Protein AF-A0A925D6P0-F1 (afdb_monomer)

Radius of gyration: 15.04 Å; Cα contacts (8 Å, |Δi|>4): 68; chains: 1; bounding box: 40×24×34 Å

Sequence (75 aa):
PAGNLKKHRWLTRTFWPAWFGFDNVFPSPDHVPFLHRHFEPLLFEEHRAKVPYIPFLRTPYYVFVGRKRSGERPA

Solvent-accessible surface area (backbone atoms only — not comparable to full-atom values): 4985 Å² total; per-residue (Å²): 133,82,92,78,73,80,83,73,56,70,65,66,72,52,52,51,42,56,57,33,45,78,74,74,38,79,80,58,85,62,53,61,63,50,47,61,71,70,26,48,74,76,40,80,50,83,49,69,45,77,49,89,96,44,83,95,53,62,50,78,46,73,50,78,42,59,45,75,57,98,78,71,73,86,126

Mean predicted aligned error: 9.83 Å

Secondary structure (DSSP, 8-state):
--TT-----HHHHHHHHHHHHHTT----TTHHHHHHHHEEEEEEEEEEEEPTT-SS-EEEEEEEEEEEPTT----

Foldseek 3Di:
DDDPDP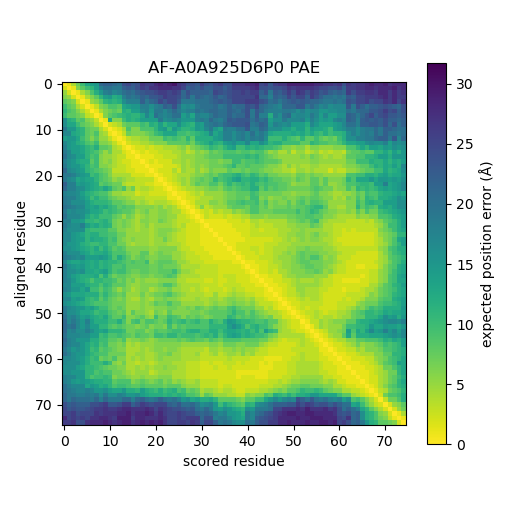PDPPCLVPVVQVVCVVVVDHDDPCVVVVCVVQFPWPDKDWDWDDDPPDPPDTHIDMDTDTDGDPPDDPD

pLDDT: mean 76.77, std 13.42, range [37.22, 92.56]

Structure (mmCIF, N/CA/C/O backbone):
data_AF-A0A925D6P0-F1
#
_entry.id   AF-A0A925D6P0-F1
#
loop_
_atom_site.group_PDB
_atom_site.id
_atom_site.type_symbol
_atom_site.label_atom_id
_atom_site.label_alt_id
_atom_site.label_comp_id
_atom_site.label_asym_id
_atom_site.label_entity_id
_atom_site.label_seq_id
_atom_site.pdbx_PDB_ins_code
_atom_site.Cartn_x
_atom_site.Cartn_y
_atom_site.Cartn_z
_atom_site.occupancy
_atom_site.B_iso_or_equiv
_atom_site.auth_seq_id
_atom_site.auth_comp_id
_atom_site.auth_asym_id
_atom_site.auth_atom_id
_atom_site.pdbx_PDB_model_num
ATOM 1 N N . PRO A 1 1 ? 5.422 10.487 19.229 1.00 37.22 1 PRO A N 1
ATOM 2 C CA . PRO A 1 1 ? 5.804 9.719 18.017 1.00 37.22 1 PRO A CA 1
ATOM 3 C C . PRO A 1 1 ? 5.365 8.246 18.138 1.00 37.22 1 PRO A C 1
ATOM 5 O O . PRO A 1 1 ? 5.868 7.535 19.000 1.00 37.22 1 PRO A O 1
ATOM 8 N N . ALA A 1 2 ? 4.387 7.806 17.337 1.00 41.78 2 ALA A N 1
ATOM 9 C CA . ALA A 1 2 ? 3.853 6.441 17.399 1.00 41.78 2 ALA A CA 1
ATOM 10 C C . ALA A 1 2 ? 4.832 5.440 16.753 1.00 41.78 2 ALA A C 1
ATOM 12 O O . ALA A 1 2 ? 5.147 5.532 15.568 1.00 41.78 2 ALA A O 1
ATOM 13 N N . GLY A 1 3 ? 5.350 4.513 17.559 1.00 45.12 3 GLY A N 1
ATOM 14 C CA . GLY A 1 3 ? 6.520 3.676 17.271 1.00 45.12 3 GLY A CA 1
ATOM 15 C C . GLY A 1 3 ? 6.318 2.473 16.344 1.00 45.12 3 GLY A C 1
ATOM 16 O O . GLY A 1 3 ? 7.070 1.519 16.481 1.00 45.12 3 GLY A O 1
ATOM 17 N N . ASN A 1 4 ? 5.353 2.493 15.416 1.00 53.28 4 ASN A N 1
ATOM 18 C CA . ASN A 1 4 ? 5.023 1.312 14.597 1.00 53.28 4 ASN A CA 1
ATOM 19 C C . ASN A 1 4 ? 5.066 1.512 13.073 1.00 53.28 4 ASN A C 1
ATOM 21 O O . ASN A 1 4 ? 4.601 0.659 12.325 1.00 53.28 4 ASN A O 1
ATOM 25 N N . LEU A 1 5 ? 5.650 2.607 12.582 1.00 52.97 5 LEU A N 1
ATOM 26 C CA . LEU A 1 5 ? 5.805 2.830 11.141 1.00 52.97 5 LEU A CA 1
ATOM 27 C C . LEU A 1 5 ? 7.158 2.277 10.672 1.00 52.97 5 LEU A C 1
ATOM 29 O O . LEU A 1 5 ? 8.216 2.815 11.020 1.00 52.97 5 LEU A O 1
ATOM 33 N N . LYS A 1 6 ? 7.143 1.196 9.878 1.00 58.47 6 LYS A N 1
ATOM 34 C CA . LYS A 1 6 ? 8.355 0.642 9.254 1.00 58.47 6 LYS A CA 1
ATOM 35 C C . LYS A 1 6 ? 9.020 1.723 8.399 1.00 58.47 6 LYS A C 1
ATOM 37 O O . LYS A 1 6 ? 8.461 2.205 7.419 1.00 58.47 6 LYS A O 1
ATOM 42 N N . LYS A 1 7 ? 10.256 2.101 8.738 1.00 56.66 7 LYS A N 1
ATOM 43 C CA . LYS A 1 7 ? 11.059 3.025 7.921 1.00 56.66 7 LYS A CA 1
ATOM 44 C C . LYS A 1 7 ? 11.395 2.356 6.582 1.00 56.66 7 LYS A C 1
ATOM 46 O O . LYS A 1 7 ? 12.307 1.534 6.496 1.00 56.66 7 LYS A O 1
ATOM 51 N N . HIS A 1 8 ? 10.661 2.693 5.525 1.00 58.41 8 HI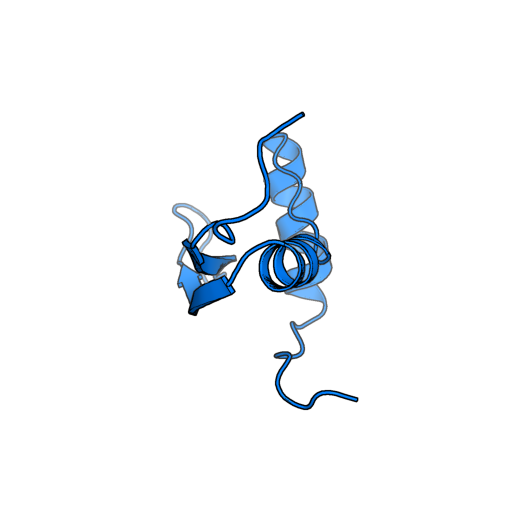S A N 1
ATOM 52 C CA . HIS A 1 8 ? 10.972 2.233 4.171 1.00 58.41 8 HIS A CA 1
ATOM 53 C C . HIS A 1 8 ? 12.274 2.891 3.669 1.00 58.41 8 HIS A C 1
ATOM 55 O O . HIS A 1 8 ? 12.439 4.108 3.758 1.00 58.41 8 HIS A O 1
ATOM 61 N N . ARG A 1 9 ? 13.216 2.085 3.146 1.00 62.34 9 ARG A N 1
ATOM 62 C CA . ARG A 1 9 ? 14.500 2.552 2.573 1.00 62.34 9 ARG A CA 1
ATOM 63 C C . ARG A 1 9 ? 14.242 3.516 1.407 1.00 62.34 9 ARG A C 1
ATOM 65 O O . ARG A 1 9 ? 13.256 3.332 0.697 1.00 62.34 9 ARG A O 1
ATOM 72 N N . TRP A 1 10 ? 15.140 4.479 1.175 1.00 55.78 10 TRP A N 1
ATOM 73 C CA . TRP A 1 10 ? 15.028 5.529 0.142 1.00 55.78 10 TRP A CA 1
ATOM 74 C C . TRP A 1 10 ? 14.645 4.995 -1.247 1.00 55.78 10 TRP A C 1
ATOM 76 O O . TRP A 1 10 ? 13.742 5.529 -1.879 1.00 55.78 10 TRP A O 1
ATOM 86 N N . LEU A 1 11 ? 15.211 3.851 -1.653 1.00 59.03 11 LEU A N 1
ATOM 87 C CA . LEU A 1 11 ? 14.870 3.187 -2.917 1.00 59.03 11 LEU A CA 1
ATOM 88 C C . LEU A 1 11 ? 13.360 2.909 -3.054 1.00 59.03 11 LEU A C 1
ATOM 90 O O . LEU A 1 11 ? 12.775 3.107 -4.108 1.00 59.03 11 LEU A O 1
ATOM 94 N N . THR A 1 12 ? 12.708 2.512 -1.960 1.00 61.78 12 THR A N 1
ATOM 95 C CA . THR A 1 12 ? 11.268 2.222 -1.926 1.00 61.78 12 THR A CA 1
ATOM 96 C C . THR A 1 12 ? 10.399 3.470 -2.087 1.00 61.78 12 THR A C 1
ATOM 98 O O . THR A 1 12 ? 9.251 3.346 -2.498 1.00 61.78 12 THR A O 1
ATOM 101 N N . ARG A 1 13 ? 10.925 4.651 -1.732 1.00 64.31 13 ARG A N 1
ATOM 102 C CA . ARG A 1 13 ? 10.190 5.926 -1.730 1.00 64.31 13 ARG A CA 1
ATOM 103 C C . ARG A 1 13 ? 10.283 6.672 -3.060 1.00 64.31 13 ARG A C 1
ATOM 105 O O . ARG A 1 13 ? 9.468 7.553 -3.282 1.00 64.31 13 ARG A O 1
ATOM 112 N N . THR A 1 14 ? 11.239 6.320 -3.920 1.00 66.38 14 THR A N 1
ATOM 113 C CA . THR A 1 14 ? 11.480 7.040 -5.183 1.00 66.38 14 THR A CA 1
ATOM 114 C C . THR A 1 14 ? 11.302 6.145 -6.406 1.00 66.38 14 THR A C 1
ATOM 116 O O . THR A 1 14 ? 10.663 6.554 -7.367 1.00 66.38 14 THR A O 1
ATOM 119 N N . PHE A 1 15 ? 11.806 4.905 -6.369 1.00 77.44 15 PHE A N 1
ATOM 120 C CA . PHE A 1 15 ? 11.745 4.004 -7.525 1.00 77.44 15 PHE A CA 1
ATOM 121 C C . PHE A 1 15 ? 10.314 3.547 -7.821 1.00 77.44 15 PHE A C 1
ATOM 123 O O . PHE A 1 15 ? 9.844 3.676 -8.946 1.00 77.44 15 PHE A O 1
ATOM 130 N N . TRP A 1 16 ? 9.602 3.044 -6.807 1.00 75.69 16 TRP A N 1
ATOM 131 C CA . TRP A 1 16 ? 8.256 2.504 -7.006 1.00 75.69 16 TRP A CA 1
ATOM 132 C C . TRP A 1 16 ? 7.229 3.562 -7.416 1.00 75.69 16 TRP A C 1
ATOM 134 O O . TRP A 1 16 ? 6.506 3.291 -8.368 1.00 75.69 16 TRP A O 1
ATOM 144 N N . PRO A 1 17 ? 7.158 4.758 -6.793 1.00 78.31 17 PRO A N 1
ATOM 145 C CA . PRO A 1 17 ? 6.224 5.787 -7.249 1.00 78.31 17 PRO A CA 1
ATOM 146 C C . PRO A 1 17 ? 6.489 6.247 -8.686 1.00 78.31 17 PRO A C 1
ATOM 148 O O . PRO A 1 17 ? 5.538 6.465 -9.424 1.00 78.31 17 PRO A O 1
ATOM 151 N N . ALA A 1 18 ? 7.756 6.346 -9.106 1.00 80.12 18 ALA A N 1
ATOM 152 C CA . ALA A 1 18 ? 8.096 6.689 -10.486 1.00 80.12 18 ALA A CA 1
ATOM 153 C C . ALA A 1 18 ? 7.707 5.574 -11.471 1.00 80.12 18 ALA A C 1
ATOM 155 O O . ALA A 1 18 ? 7.112 5.863 -12.502 1.00 80.12 18 ALA A O 1
ATOM 156 N N . TRP A 1 19 ? 7.989 4.307 -11.135 1.00 80.88 19 TRP A N 1
ATOM 157 C CA . TRP A 1 19 ? 7.592 3.148 -11.943 1.00 80.88 19 TRP A CA 1
ATOM 158 C C . TRP A 1 19 ? 6.071 3.076 -12.117 1.00 80.88 19 TRP A C 1
ATOM 160 O O . TRP A 1 19 ? 5.581 3.028 -13.237 1.00 80.88 19 TRP A O 1
ATOM 170 N N . PHE A 1 20 ? 5.319 3.136 -11.015 1.00 80.62 20 PHE A N 1
ATOM 171 C CA . PHE A 1 20 ? 3.855 3.135 -11.054 1.00 80.62 20 PHE A CA 1
ATOM 172 C C . PHE A 1 20 ? 3.273 4.380 -11.728 1.00 80.62 20 PHE A C 1
ATOM 174 O O . PHE A 1 20 ? 2.207 4.297 -12.331 1.00 80.62 20 PHE A O 1
ATOM 181 N N . GLY A 1 21 ? 3.985 5.509 -11.691 1.00 80.31 21 GLY A N 1
ATOM 182 C CA . GLY A 1 21 ? 3.609 6.717 -12.419 1.00 80.31 21 GLY A CA 1
ATOM 183 C C . GLY A 1 21 ? 3.547 6.512 -13.935 1.00 80.31 21 GLY A C 1
ATOM 184 O O . GLY A 1 21 ? 2.706 7.135 -14.578 1.00 80.31 21 GLY A O 1
ATOM 185 N N . PHE A 1 22 ? 4.352 5.604 -14.505 1.00 79.25 22 PHE A N 1
ATOM 186 C CA . PHE A 1 22 ? 4.223 5.225 -15.920 1.00 79.25 22 PHE A CA 1
ATOM 187 C C . PHE A 1 22 ? 2.896 4.508 -16.218 1.00 79.25 22 PHE A C 1
ATOM 189 O O . PHE A 1 22 ? 2.342 4.696 -17.296 1.00 79.25 22 PHE A O 1
ATOM 196 N N . ASP A 1 23 ? 2.353 3.766 -15.248 1.00 79.12 23 ASP A N 1
ATOM 197 C CA . ASP A 1 23 ? 1.035 3.116 -15.317 1.00 79.12 23 ASP A CA 1
ATOM 198 C C . ASP A 1 23 ? -0.105 4.025 -14.808 1.00 79.12 23 ASP A C 1
ATOM 200 O O . ASP A 1 23 ? -1.228 3.570 -14.587 1.00 79.12 23 ASP A O 1
ATOM 204 N N . ASN A 1 24 ? 0.172 5.319 -14.594 1.00 80.12 24 ASN A N 1
ATOM 205 C CA . ASN A 1 24 ? -0.758 6.305 -14.035 1.00 80.12 24 ASN A CA 1
ATOM 206 C C . ASN A 1 24 ? -1.294 5.936 -12.631 1.00 80.12 24 ASN A C 1
ATOM 208 O O . ASN A 1 24 ? -2.386 6.345 -12.228 1.00 80.12 24 ASN A O 1
ATOM 212 N N . VAL A 1 25 ? -0.519 5.155 -11.874 1.00 79.50 25 VAL A N 1
ATOM 213 C CA . VAL A 1 25 ? -0.795 4.778 -10.486 1.00 79.50 25 VAL A CA 1
ATOM 214 C C . VAL A 1 25 ? 0.078 5.629 -9.565 1.00 79.50 25 VAL A C 1
ATOM 216 O O . VAL A 1 25 ? 1.300 5.651 -9.689 1.00 79.50 25 VAL A O 1
ATOM 219 N N . PHE A 1 26 ? -0.541 6.308 -8.595 1.00 79.50 26 PHE A N 1
ATOM 220 C CA . PHE A 1 26 ? 0.146 7.248 -7.699 1.00 7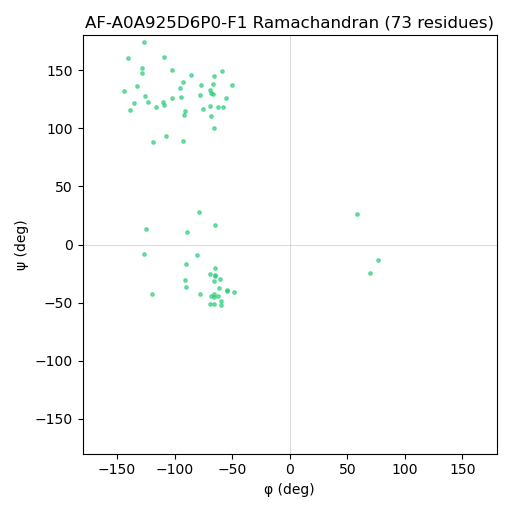9.50 26 PHE A CA 1
ATOM 221 C C . PHE A 1 26 ? 0.037 6.804 -6.231 1.00 79.50 26 PHE A C 1
ATOM 223 O O . PHE A 1 26 ? -0.889 7.208 -5.522 1.00 79.50 26 PHE A O 1
ATOM 230 N N . PRO A 1 27 ? 0.964 5.962 -5.731 1.00 75.00 27 PRO A N 1
ATOM 231 C CA . PRO A 1 27 ? 0.971 5.550 -4.334 1.00 75.00 27 PRO A CA 1
ATOM 232 C C . PRO A 1 27 ? 1.323 6.738 -3.428 1.00 75.00 27 PRO A C 1
ATOM 234 O O . PRO A 1 27 ? 2.463 7.200 -3.413 1.00 75.00 27 PRO A O 1
ATOM 237 N N . SER A 1 28 ? 0.353 7.221 -2.649 1.00 78.12 28 SER A N 1
ATOM 238 C CA . SER A 1 28 ? 0.580 8.264 -1.644 1.00 78.12 28 SER A CA 1
ATOM 239 C C . SER A 1 28 ? 0.816 7.658 -0.252 1.00 78.12 28 SER A C 1
ATOM 241 O O . SER A 1 28 ? 0.044 6.788 0.167 1.00 78.12 28 SER A O 1
ATOM 243 N N . PRO A 1 29 ? 1.834 8.122 0.505 1.00 74.31 29 PRO A N 1
ATOM 244 C CA . PRO A 1 29 ? 2.050 7.695 1.889 1.00 74.31 29 PRO A CA 1
ATOM 245 C C . PRO A 1 29 ? 0.916 8.127 2.831 1.00 74.31 29 PRO A C 1
ATOM 247 O O . PRO A 1 29 ? 0.740 7.516 3.885 1.00 74.31 29 PRO A O 1
ATOM 250 N N . ASP A 1 30 ? 0.123 9.129 2.447 1.00 81.69 30 ASP A N 1
ATOM 251 C CA . ASP A 1 30 ? -0.967 9.664 3.268 1.00 81.69 30 ASP A CA 1
ATOM 252 C C . ASP A 1 30 ? -2.238 8.807 3.203 1.00 81.69 30 ASP A C 1
ATOM 254 O O . ASP A 1 30 ? -3.159 8.986 4.002 1.00 81.69 30 ASP A O 1
ATOM 258 N N . HIS A 1 31 ? -2.276 7.825 2.297 1.00 85.50 31 HIS A N 1
ATOM 259 C CA . HIS A 1 31 ? -3.444 6.974 2.103 1.00 85.50 31 HIS A CA 1
ATOM 260 C C . HIS A 1 31 ? -3.732 6.097 3.335 1.00 85.50 31 HIS A C 1
ATOM 262 O O . HIS A 1 31 ? -4.875 6.003 3.773 1.00 85.50 31 HIS A O 1
ATOM 268 N N . VAL A 1 32 ? -2.706 5.511 3.961 1.00 85.81 32 VAL A N 1
ATOM 269 C CA . VAL A 1 32 ? -2.889 4.676 5.164 1.00 85.81 32 VAL A CA 1
ATOM 270 C C . VAL A 1 32 ? -3.392 5.511 6.357 1.00 85.81 32 VAL A C 1
ATOM 272 O O . VAL A 1 32 ? -4.433 5.159 6.917 1.00 85.81 32 VAL A O 1
ATOM 275 N N . PRO A 1 33 ? -2.763 6.647 6.733 1.00 87.12 33 PRO A N 1
ATOM 276 C CA . PRO A 1 33 ? -3.311 7.543 7.755 1.00 87.12 33 PRO A CA 1
ATOM 277 C C . PRO A 1 33 ? -4.748 7.996 7.470 1.00 87.12 33 PRO A C 1
ATOM 279 O O . PRO A 1 33 ? -5.568 8.051 8.389 1.00 87.12 33 PRO A O 1
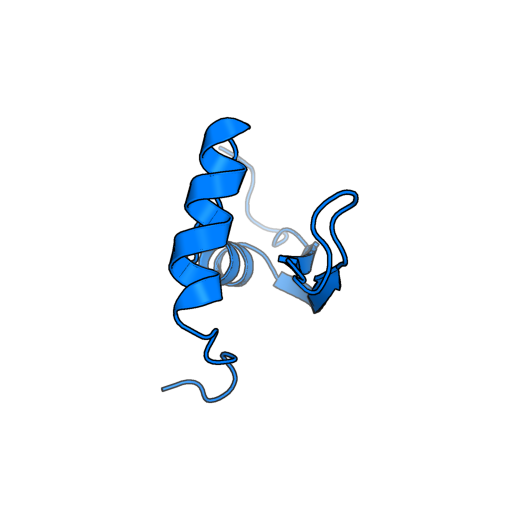ATOM 282 N N . PHE A 1 34 ? -5.070 8.287 6.205 1.00 87.56 34 PHE A N 1
ATOM 283 C CA . PHE A 1 34 ? -6.425 8.635 5.792 1.00 87.56 34 PHE A CA 1
ATOM 284 C C . PHE A 1 34 ? -7.415 7.500 6.091 1.00 87.56 34 PHE A C 1
ATOM 286 O O . PHE A 1 34 ? -8.443 7.746 6.726 1.00 87.56 34 PHE A O 1
ATOM 293 N N . LEU A 1 35 ? -7.092 6.259 5.715 1.00 88.19 35 LEU A N 1
ATOM 294 C CA . LEU A 1 35 ? -7.94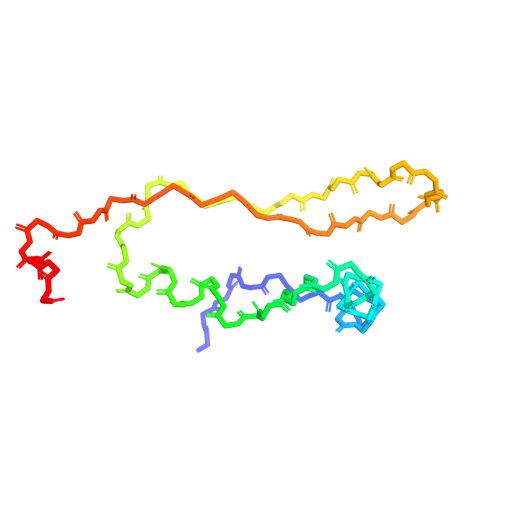7 5.093 5.957 1.00 88.19 35 LEU A CA 1
ATOM 295 C C . LEU A 1 35 ? -8.157 4.8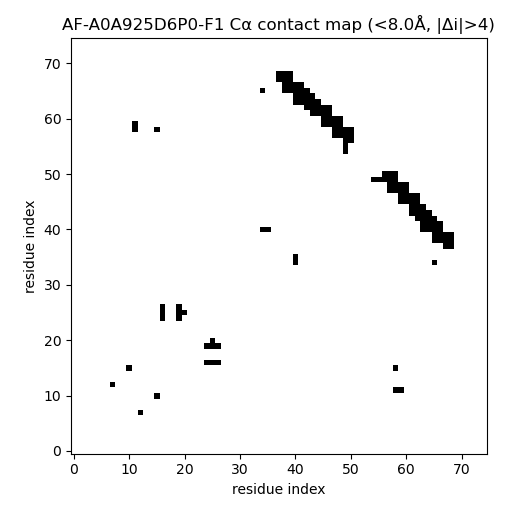29 7.453 1.00 88.19 35 LEU A C 1
ATOM 297 O O . LEU A 1 35 ? -9.292 4.644 7.888 1.00 88.19 35 LEU A O 1
ATOM 301 N N . HIS A 1 36 ? -7.095 4.893 8.259 1.00 86.81 36 HIS A N 1
ATOM 302 C CA . HIS A 1 36 ? -7.188 4.718 9.715 1.00 86.81 36 HIS A CA 1
ATOM 303 C C . HIS A 1 36 ? -8.002 5.817 10.413 1.00 86.81 36 HIS A C 1
ATOM 305 O O . HIS A 1 36 ? -8.561 5.585 11.487 1.00 86.81 36 HIS A O 1
ATOM 311 N N . ARG A 1 37 ? -8.073 7.021 9.831 1.00 88.38 37 ARG A N 1
ATOM 312 C CA . ARG A 1 37 ? -8.865 8.126 10.381 1.00 88.38 37 ARG A CA 1
ATOM 313 C C . ARG A 1 37 ? -10.357 7.976 10.084 1.00 88.38 37 ARG A C 1
ATOM 315 O O . ARG A 1 37 ? -11.162 8.245 10.975 1.00 88.38 37 ARG A O 1
ATOM 322 N N . HIS A 1 38 ? -10.708 7.580 8.862 1.00 87.88 38 HIS A N 1
ATOM 323 C CA . HIS A 1 38 ? -12.097 7.562 8.382 1.00 87.88 38 HIS A CA 1
ATOM 324 C C . HIS A 1 38 ? -12.801 6.228 8.640 1.00 87.88 38 HIS A C 1
ATOM 326 O O . HIS A 1 38 ? -14.005 6.190 8.882 1.00 87.88 38 HIS A O 1
ATOM 332 N N . PHE A 1 39 ? -12.056 5.126 8.651 1.00 90.25 39 PHE A N 1
ATOM 333 C CA . PHE A 1 39 ? -12.601 3.799 8.899 1.00 90.25 39 PHE A CA 1
ATOM 334 C C . PHE A 1 39 ? -12.164 3.284 10.261 1.00 90.25 39 PHE A C 1
ATOM 336 O O . PHE A 1 39 ? -11.220 3.778 10.880 1.00 90.25 39 PHE A O 1
ATOM 343 N N . GLU A 1 40 ? -12.883 2.286 10.754 1.00 89.69 40 GLU A N 1
ATOM 344 C CA . GLU A 1 40 ? -12.371 1.474 11.844 1.00 89.69 40 GLU A CA 1
ATOM 345 C C . GLU A 1 40 ? -11.618 0.273 11.255 1.00 89.69 40 GLU A C 1
ATOM 347 O O . GLU A 1 40 ? -12.238 -0.537 10.557 1.00 89.69 40 GLU A O 1
ATOM 352 N N . PRO A 1 41 ? -10.294 0.179 11.472 1.00 90.00 41 PRO A N 1
ATOM 353 C CA . PRO A 1 41 ? -9.471 -0.883 10.909 1.00 90.00 41 PRO A CA 1
ATOM 354 C C . PRO A 1 41 ? -9.811 -2.227 11.562 1.00 90.00 41 PRO A C 1
ATOM 356 O O . PRO A 1 41 ? -9.635 -2.400 12.765 1.00 90.00 41 PRO A O 1
ATOM 359 N N . LEU A 1 42 ? -10.271 -3.184 10.758 1.00 90.31 42 LEU A N 1
ATOM 360 C CA . LEU A 1 42 ? -10.457 -4.584 11.151 1.00 90.31 42 LEU A CA 1
ATOM 361 C C . LEU A 1 42 ? -9.194 -5.408 10.875 1.00 90.31 42 LEU A C 1
ATOM 363 O O . LEU A 1 42 ? -8.845 -6.285 11.658 1.00 90.31 42 LEU A O 1
ATOM 367 N N . LEU A 1 43 ? -8.505 -5.109 9.770 1.00 90.94 43 LEU A N 1
ATOM 368 C CA . LEU A 1 43 ? -7.248 -5.739 9.383 1.00 90.94 43 LEU A CA 1
ATOM 369 C C . LEU A 1 43 ? -6.347 -4.702 8.718 1.00 90.94 43 LEU A C 1
ATOM 371 O O . LEU A 1 43 ? -6.785 -3.989 7.814 1.00 90.94 43 LEU A O 1
ATOM 375 N N . PHE A 1 44 ? -5.088 -4.646 9.139 1.00 91.50 44 PHE A N 1
ATOM 376 C CA . PHE A 1 44 ? -4.050 -3.896 8.447 1.00 91.50 44 PHE A CA 1
ATOM 377 C C . PHE A 1 44 ? -2.764 -4.716 8.426 1.00 91.50 44 PHE A C 1
ATOM 379 O O . PHE A 1 44 ? -2.187 -4.994 9.477 1.00 91.50 44 PHE A O 1
ATOM 386 N N . GLU A 1 45 ? -2.320 -5.095 7.231 1.00 89.94 45 GLU A N 1
ATOM 387 C CA . GLU A 1 45 ? -1.097 -5.870 7.044 1.00 89.94 45 GLU A C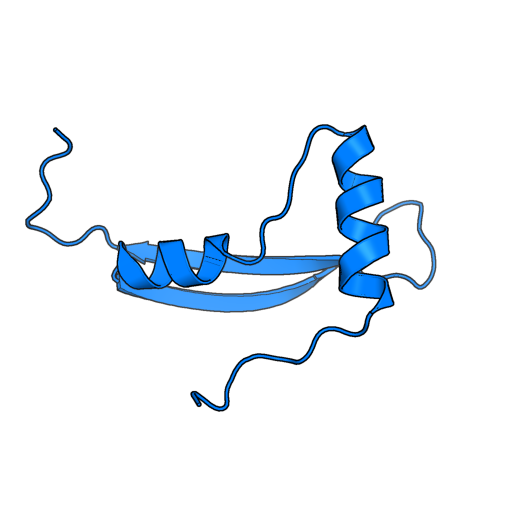A 1
ATOM 388 C C . GLU A 1 45 ? -0.222 -5.268 5.952 1.00 89.94 45 GLU A C 1
ATOM 390 O O . GLU A 1 45 ? -0.700 -4.917 4.875 1.00 89.94 45 GLU A O 1
ATOM 395 N N . GLU A 1 46 ? 1.081 -5.195 6.213 1.00 88.88 46 GLU A N 1
ATOM 396 C CA . GLU A 1 46 ? 2.071 -4.701 5.261 1.00 88.88 46 GLU A CA 1
ATOM 397 C C . GLU A 1 46 ? 2.943 -5.844 4.752 1.00 88.88 46 GLU A C 1
ATOM 399 O O . GLU A 1 46 ? 3.694 -6.476 5.506 1.00 88.88 46 GLU A O 1
ATOM 404 N N . HIS A 1 47 ? 2.913 -6.044 3.441 1.00 87.44 47 HIS A N 1
ATOM 405 C CA . HIS A 1 47 ? 3.565 -7.152 2.762 1.00 87.44 47 HIS A CA 1
ATOM 406 C C . HIS A 1 47 ? 4.482 -6.662 1.643 1.00 87.44 47 HIS A C 1
ATOM 408 O O . HIS A 1 47 ? 4.582 -5.472 1.330 1.00 87.44 47 HIS A O 1
ATOM 414 N N . ARG A 1 48 ? 5.222 -7.598 1.043 1.00 85.81 48 ARG A N 1
ATOM 415 C CA . ARG A 1 48 ? 6.077 -7.326 -0.116 1.00 85.81 48 ARG A CA 1
ATOM 416 C C . ARG A 1 48 ? 5.907 -8.406 -1.171 1.00 85.81 48 ARG A C 1
ATOM 418 O O . ARG A 1 48 ? 6.179 -9.572 -0.892 1.00 85.81 48 ARG A O 1
ATOM 425 N N . ALA A 1 49 ? 5.507 -8.014 -2.375 1.00 84.88 49 ALA A N 1
ATOM 426 C CA . ALA A 1 49 ? 5.302 -8.921 -3.501 1.00 84.88 49 ALA A CA 1
ATOM 427 C C . ALA A 1 49 ? 6.481 -8.853 -4.474 1.00 84.88 49 ALA A C 1
ATOM 429 O O . ALA A 1 49 ? 7.137 -7.819 -4.606 1.00 84.88 49 ALA A O 1
ATOM 430 N N . LYS A 1 50 ? 6.756 -9.969 -5.154 1.00 85.62 50 LY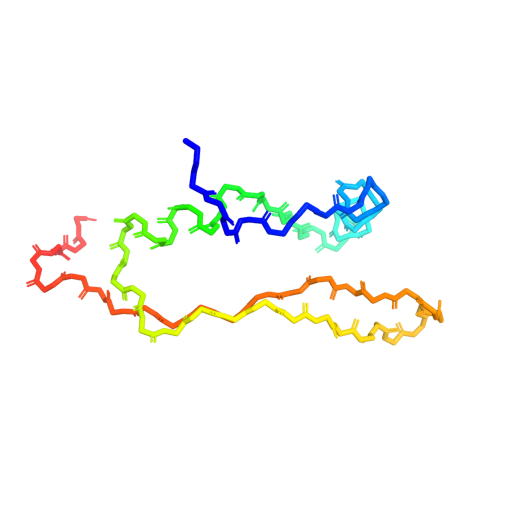S A N 1
ATOM 431 C CA . LYS A 1 50 ? 7.642 -9.973 -6.323 1.00 85.62 50 LYS A CA 1
ATOM 432 C C . LYS A 1 50 ? 6.857 -9.419 -7.510 1.00 85.62 50 LYS A C 1
ATOM 434 O O . LYS A 1 50 ? 5.704 -9.801 -7.689 1.00 85.62 50 LYS A O 1
ATOM 439 N N . VAL A 1 51 ? 7.484 -8.567 -8.312 1.00 80.94 51 VAL A N 1
ATOM 440 C CA . VAL A 1 51 ? 6.889 -8.081 -9.561 1.00 80.94 51 VAL A CA 1
ATOM 441 C C . VAL A 1 51 ? 7.387 -8.975 -10.692 1.00 80.94 51 VAL A C 1
ATOM 443 O O . VAL A 1 51 ? 8.604 -9.173 -10.798 1.00 80.94 51 VAL A O 1
ATOM 446 N N . PRO A 1 52 ? 6.493 -9.546 -11.517 1.00 76.44 52 PRO A N 1
ATOM 447 C CA . PRO A 1 52 ? 6.903 -10.197 -12.755 1.00 76.44 52 PRO A CA 1
ATOM 448 C C . PRO A 1 52 ? 7.822 -9.248 -13.544 1.00 76.44 52 PRO A C 1
ATOM 450 O O . PRO A 1 52 ? 7.566 -8.053 -13.582 1.00 76.44 52 PRO A O 1
ATOM 453 N N . TYR A 1 53 ? 8.914 -9.748 -14.125 1.00 81.44 53 TYR A N 1
ATOM 454 C CA . TYR A 1 53 ? 9.911 -8.973 -14.897 1.00 81.44 53 TYR A CA 1
ATOM 455 C C . TYR A 1 53 ? 10.925 -8.117 -14.117 1.00 81.44 53 TYR A C 1
ATOM 457 O O . TYR A 1 53 ? 11.936 -7.743 -14.708 1.00 81.44 53 TYR A O 1
ATOM 465 N N . ILE A 1 54 ? 10.749 -7.861 -12.813 1.00 82.06 54 ILE A N 1
ATOM 466 C CA . ILE A 1 54 ? 11.767 -7.159 -12.006 1.00 82.06 54 ILE A CA 1
ATOM 467 C C . ILE A 1 54 ? 12.447 -8.151 -11.053 1.00 82.06 54 ILE A C 1
ATOM 469 O O . ILE A 1 54 ? 11.957 -8.391 -9.943 1.00 82.06 54 ILE A O 1
ATOM 473 N N . PRO A 1 55 ? 13.585 -8.752 -11.448 1.00 76.38 55 PRO A N 1
ATOM 474 C CA . PRO A 1 55 ? 14.298 -9.666 -10.573 1.00 76.38 55 PRO A CA 1
ATOM 475 C C . PRO A 1 55 ? 14.850 -8.914 -9.350 1.00 76.38 55 PRO A C 1
ATOM 477 O O . PRO A 1 55 ? 15.260 -7.760 -9.429 1.00 76.38 55 PRO A O 1
ATOM 480 N N . PHE A 1 56 ? 14.862 -9.587 -8.196 1.00 79.06 56 PHE A N 1
ATOM 481 C CA . PHE A 1 56 ? 15.409 -9.129 -6.904 1.00 79.06 56 PHE A CA 1
ATOM 482 C C . PHE A 1 56 ? 14.672 -7.998 -6.172 1.00 79.06 56 PHE A C 1
ATOM 484 O O . PHE A 1 56 ? 14.763 -7.937 -4.940 1.00 79.06 56 PHE A O 1
ATOM 491 N N . LEU A 1 57 ? 13.909 -7.141 -6.853 1.00 79.06 57 LEU A N 1
ATOM 492 C CA . LEU A 1 57 ? 13.113 -6.119 -6.175 1.00 79.06 57 LEU A CA 1
ATOM 493 C C . LEU A 1 57 ? 11.751 -6.665 -5.727 1.00 79.06 57 LEU A C 1
ATOM 495 O O . LEU A 1 57 ? 11.137 -7.517 -6.367 1.00 79.06 57 LEU A O 1
ATOM 499 N N . ARG A 1 58 ? 11.276 -6.161 -4.583 1.00 80.75 58 ARG A N 1
ATOM 500 C CA . ARG A 1 58 ? 9.935 -6.450 -4.068 1.00 80.75 58 ARG A CA 1
ATOM 501 C C . ARG A 1 58 ? 9.184 -5.154 -3.807 1.00 80.75 58 ARG A C 1
ATOM 503 O O . ARG A 1 58 ? 9.695 -4.284 -3.093 1.00 80.75 58 ARG A O 1
ATOM 510 N N . THR A 1 59 ? 7.983 -5.050 -4.353 1.00 83.75 59 THR A N 1
ATOM 511 C CA . THR A 1 59 ? 7.090 -3.907 -4.157 1.00 83.75 59 THR A CA 1
ATOM 512 C C . THR A 1 59 ? 6.415 -4.017 -2.801 1.00 83.75 59 THR A C 1
ATOM 514 O O . THR A 1 59 ? 5.856 -5.078 -2.502 1.00 83.75 59 THR A O 1
ATOM 517 N N . PRO A 1 60 ? 6.458 -2.969 -1.959 1.00 84.50 60 PRO A N 1
ATOM 518 C CA . PRO A 1 60 ? 5.602 -2.925 -0.785 1.00 84.50 60 PRO A CA 1
ATOM 519 C C . PRO A 1 60 ? 4.137 -2.802 -1.212 1.00 84.50 60 PRO A C 1
ATOM 521 O O . PRO A 1 60 ? 3.807 -2.022 -2.101 1.00 84.50 60 PRO A O 1
ATOM 524 N N . TYR A 1 61 ? 3.265 -3.542 -0.548 1.00 85.31 61 TYR A N 1
ATOM 525 C CA . TYR A 1 61 ? 1.821 -3.366 -0.646 1.00 85.31 61 TYR A CA 1
ATOM 526 C C . TYR A 1 61 ? 1.218 -3.548 0.743 1.00 85.31 61 TYR A C 1
ATOM 528 O O . TYR A 1 61 ? 1.854 -4.130 1.625 1.00 85.31 61 TYR A O 1
ATOM 536 N N . TYR A 1 62 ? 0.009 -3.042 0.947 1.00 88.56 62 TYR A N 1
ATOM 537 C CA . TYR A 1 62 ? -0.718 -3.256 2.187 1.00 88.56 62 TYR A CA 1
ATOM 538 C C . TYR A 1 62 ? -2.118 -3.777 1.896 1.00 88.56 62 TYR A C 1
ATOM 540 O O . TYR A 1 62 ? -2.696 -3.500 0.844 1.00 88.56 62 TYR A O 1
ATOM 548 N N . VAL A 1 63 ? -2.646 -4.536 2.845 1.00 89.75 63 VAL A N 1
ATOM 549 C CA . VAL A 1 63 ? -4.036 -4.976 2.868 1.00 89.75 63 VAL A CA 1
ATOM 550 C C . VAL A 1 63 ? -4.711 -4.232 4.004 1.00 89.75 63 VAL A C 1
ATOM 552 O O . VAL A 1 63 ? -4.257 -4.298 5.144 1.00 89.75 63 VAL A O 1
ATOM 555 N N . PHE A 1 64 ? -5.774 -3.501 3.683 1.00 91.06 64 PHE A N 1
ATOM 556 C CA . PHE A 1 64 ? -6.597 -2.797 4.657 1.00 91.06 64 PHE A CA 1
ATOM 557 C C . PHE A 1 64 ? -8.043 -3.270 4.528 1.00 91.06 64 PHE A C 1
ATOM 559 O O . PHE A 1 64 ? -8.646 -3.144 3.463 1.00 91.06 64 PHE A O 1
ATOM 566 N N . VAL A 1 65 ? -8.604 -3.787 5.617 1.00 92.56 65 VAL A N 1
ATOM 567 C CA . VAL A 1 65 ? -10.034 -4.080 5.746 1.00 92.56 65 VAL A CA 1
ATOM 568 C C . VAL A 1 65 ? -10.560 -3.182 6.848 1.00 92.56 65 VAL A C 1
ATOM 570 O O . VAL A 1 65 ? -10.116 -3.280 7.990 1.00 92.56 65 VAL A O 1
ATOM 573 N N . GLY A 1 66 ? -11.492 -2.297 6.515 1.00 90.81 66 GLY A N 1
ATOM 574 C CA . GLY A 1 66 ? -12.098 -1.383 7.473 1.00 90.81 66 GLY A CA 1
ATOM 575 C C . GLY A 1 66 ? -13.612 -1.438 7.414 1.00 90.81 66 GLY A C 1
ATOM 576 O O . GLY A 1 66 ? -14.193 -1.646 6.348 1.00 90.81 66 GLY A O 1
ATOM 577 N N . ARG A 1 67 ? -14.259 -1.222 8.560 1.00 90.69 67 ARG A N 1
ATOM 578 C CA . ARG A 1 67 ? -15.703 -0.977 8.604 1.00 90.69 67 ARG A CA 1
ATOM 579 C C . ARG A 1 67 ? -15.982 0.520 8.555 1.00 90.69 67 ARG A C 1
ATOM 581 O O . ARG A 1 67 ? -15.292 1.318 9.196 1.00 90.69 67 ARG A O 1
ATOM 588 N N . LYS A 1 68 ? -17.012 0.901 7.798 1.00 85.94 68 LYS A N 1
ATOM 589 C CA . LYS A 1 68 ? -17.541 2.266 7.807 1.00 85.94 68 LYS A CA 1
ATOM 590 C C . LYS A 1 68 ? -18.221 2.515 9.153 1.00 85.94 68 LYS A C 1
ATOM 592 O O . LYS A 1 68 ? -18.985 1.671 9.617 1.00 85.94 68 LYS A O 1
ATOM 597 N N . ARG A 1 69 ? -17.935 3.651 9.789 1.00 81.56 69 ARG A N 1
ATOM 598 C CA . ARG A 1 69 ? -18.532 3.999 11.084 1.00 81.56 69 ARG A CA 1
ATOM 599 C C . ARG A 1 69 ? -20.030 4.230 10.889 1.00 81.56 69 ARG A C 1
ATOM 601 O O . ARG A 1 69 ? -20.428 4.987 10.006 1.00 81.56 69 ARG A O 1
ATOM 608 N N . SER A 1 70 ? -20.852 3.581 11.709 1.00 67.88 70 SER A N 1
ATOM 609 C CA . SER A 1 70 ? -22.312 3.448 11.562 1.00 67.88 70 SER A CA 1
ATOM 610 C C . SER A 1 70 ? -23.131 4.751 11.673 1.00 67.88 70 SER A C 1
ATOM 612 O O . SER A 1 70 ? -24.338 4.688 11.870 1.00 67.88 70 SER A O 1
ATOM 614 N N . GLY A 1 71 ? -22.509 5.928 11.552 1.00 63.28 71 GLY A N 1
ATOM 615 C CA . GLY A 1 71 ? -23.161 7.241 11.632 1.00 63.28 71 GLY A CA 1
ATOM 616 C C . GLY A 1 71 ? -22.900 8.175 10.445 1.00 63.28 71 GLY A C 1
ATOM 617 O O . GLY A 1 71 ? -23.551 9.210 10.342 1.00 63.28 71 GLY A O 1
ATOM 618 N N . GLU A 1 72 ? -21.997 7.835 9.522 1.00 59.19 72 GLU A N 1
ATOM 619 C CA . GLU A 1 72 ? -21.701 8.686 8.363 1.00 59.19 72 GLU A CA 1
ATOM 620 C C . GLU A 1 72 ? -22.565 8.275 7.164 1.00 59.19 72 GLU A C 1
ATOM 622 O O . GLU A 1 72 ? -22.188 7.439 6.332 1.00 59.19 72 GLU A O 1
ATOM 627 N N . ARG A 1 73 ? -23.757 8.875 7.056 1.00 56.44 73 ARG A N 1
ATOM 628 C CA . ARG A 1 73 ? -24.460 8.950 5.766 1.00 56.44 73 ARG A CA 1
ATOM 629 C C . ARG A 1 73 ? -23.496 9.611 4.770 1.00 56.44 73 ARG A C 1
ATOM 631 O O . ARG A 1 73 ? -22.974 10.672 5.101 1.00 56.44 73 ARG A O 1
ATOM 638 N N . PRO A 1 74 ? -23.201 9.004 3.606 1.00 57.56 74 PRO A N 1
ATOM 639 C CA . PRO A 1 74 ? -22.488 9.741 2.572 1.00 57.56 74 PRO A CA 1
ATOM 640 C C . PRO A 1 74 ? -23.393 10.912 2.163 1.00 57.56 74 PRO A C 1
ATOM 642 O O . PRO A 1 74 ? -24.546 10.679 1.798 1.00 57.56 74 PRO A O 1
ATOM 645 N N . ALA A 1 75 ? -22.909 12.137 2.369 1.00 56.84 75 ALA A N 1
ATOM 646 C CA . ALA A 1 75 ? -23.515 13.341 1.812 1.00 56.84 75 ALA A CA 1
ATOM 647 C C . ALA A 1 75 ? -23.269 13.389 0.301 1.00 56.84 75 ALA A C 1
ATOM 649 O O . ALA A 1 75 ? -22.205 12.877 -0.125 1.00 56.84 75 ALA A O 1
#

Nearest PDB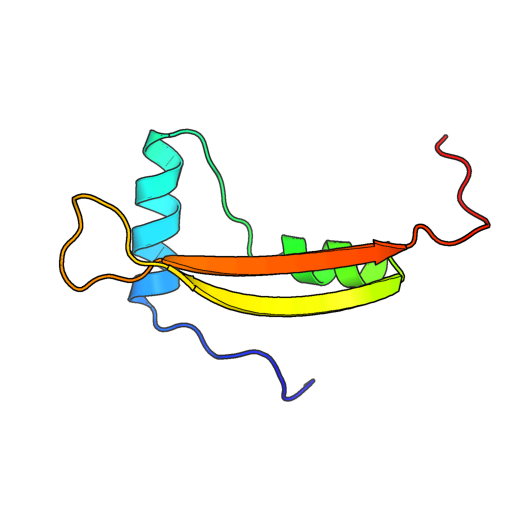 structures (foldseek):
  2iu7-assembly1_J  TM=3.709E-01  e=6.399E+00  Escherichia coli
  5urx-assembly1_1B  TM=2.619E-01  e=3.792E+00  Myxococcus xanthus DK 1622
  3j9g-assembly1_B  TM=2.619E-01  e=4.322E+00  Vibrio cholerae O1 biovar El Tor str. N16961
  2iuo-assembly1_J  TM=3.227E-01  e=7.787E+00  Escherichia coli